Protein AF-A0A7C9AP29-F1 (afdb_monomer_lite)

Foldseek 3Di:
DDDDDPPDDPPVVVVVVVVVVVVVVVVVVLVVLLVCCLVPCQVVQVVLQVCLVVDDDPDLVVLLVNLVVSVVSCVVGSDSVSNCVSDPHPVVSNVVSVVSNVLVVVVVVLVCVLVPDDDDPPDDPVVSVVVNVVSVVVNVVSVVVVVVVVVVVVVVVD

InterPro domains:
  IPR040265 Protein CHUP1/IPGA1-like [PTHR31342] (12-158)
  IPR060071 IPGAL1-like, C-terminal [PF26700] (97-158)

Radius of gyration: 26.48 Å; chains: 1; bounding box: 76×43×58 Å

Structure (mmCIF, N/CA/C/O backbone):
data_AF-A0A7C9AP29-F1
#
_entry.id   AF-A0A7C9AP29-F1
#
loop_
_atom_site.group_PDB
_atom_site.id
_atom_site.type_symbol
_atom_site.label_atom_id
_atom_site.label_alt_id
_atom_site.label_comp_id
_atom_site.label_asym_id
_atom_site.label_entity_id
_atom_site.label_seq_id
_atom_site.pdbx_PDB_ins_code
_atom_site.Cartn_x
_atom_site.Cartn_y
_atom_site.Cartn_z
_atom_site.occupancy
_atom_site.B_iso_or_equiv
_atom_site.auth_seq_id
_atom_site.auth_comp_id
_atom_site.auth_asym_id
_atom_site.auth_atom_id
_atom_site.pdbx_PDB_model_num
ATOM 1 N N . LYS A 1 1 ? 59.652 32.541 27.737 1.00 37.28 1 LYS A N 1
ATOM 2 C CA . LYS A 1 1 ? 59.634 33.007 26.326 1.00 37.28 1 LYS A CA 1
ATOM 3 C C . LYS A 1 1 ? 58.948 31.879 25.596 1.00 37.28 1 LYS A C 1
ATOM 5 O O . LYS A 1 1 ? 59.633 31.004 25.099 1.00 37.28 1 LYS A O 1
ATOM 10 N N . ASP A 1 2 ? 57.622 31.846 25.664 1.00 31.31 2 ASP A N 1
ATOM 11 C CA . ASP A 1 2 ? 56.848 30.661 25.302 1.00 31.31 2 ASP A CA 1
ATOM 12 C C . ASP A 1 2 ? 55.860 31.068 24.223 1.00 31.31 2 ASP A C 1
ATOM 14 O O . ASP A 1 2 ? 54.912 31.818 24.445 1.00 31.31 2 ASP A O 1
ATOM 18 N N . THR A 1 3 ? 56.212 30.668 23.008 1.00 39.31 3 THR A N 1
ATOM 19 C CA . THR A 1 3 ? 55.471 30.919 21.783 1.00 39.31 3 THR A CA 1
ATOM 20 C C . THR A 1 3 ? 54.411 29.836 21.654 1.00 39.31 3 THR A C 1
ATOM 22 O O . THR A 1 3 ? 54.708 28.707 21.273 1.00 39.31 3 THR A O 1
ATOM 25 N N . THR A 1 4 ? 53.169 30.184 21.975 1.00 39.94 4 THR A N 1
ATOM 26 C CA . THR A 1 4 ? 51.989 29.373 21.674 1.00 39.94 4 THR A CA 1
ATOM 27 C C . THR A 1 4 ? 51.781 29.385 20.161 1.00 39.94 4 THR A C 1
ATOM 29 O O . THR A 1 4 ? 51.286 30.359 19.595 1.00 39.94 4 THR A O 1
ATOM 32 N N . ALA A 1 5 ? 52.227 28.330 19.482 1.00 41.91 5 ALA A N 1
ATOM 33 C CA . ALA A 1 5 ? 51.941 28.131 18.071 1.00 41.91 5 ALA A CA 1
ATOM 34 C C . ALA A 1 5 ? 50.457 27.770 17.911 1.00 41.91 5 ALA A C 1
ATOM 36 O O . ALA A 1 5 ? 50.000 26.743 18.412 1.00 41.91 5 ALA A O 1
ATOM 37 N N . LEU A 1 6 ? 49.715 28.640 17.218 1.00 48.53 6 LEU A N 1
ATOM 38 C CA . LEU A 1 6 ? 48.403 28.339 16.656 1.00 48.53 6 LEU A CA 1
ATOM 39 C C . LEU A 1 6 ? 48.522 27.078 15.788 1.00 48.53 6 LEU A C 1
ATOM 41 O O . LEU A 1 6 ? 49.136 27.108 14.722 1.00 48.53 6 LEU A O 1
ATOM 45 N N . ILE A 1 7 ? 47.920 25.979 16.237 1.00 47.16 7 ILE A N 1
ATOM 46 C CA . ILE A 1 7 ? 47.681 24.808 15.398 1.00 47.16 7 ILE A CA 1
ATOM 47 C C . ILE A 1 7 ? 46.378 25.080 14.651 1.00 47.16 7 ILE A C 1
ATOM 49 O O . ILE A 1 7 ? 45.281 24.913 15.178 1.00 47.16 7 ILE A O 1
ATOM 53 N N . THR A 1 8 ? 46.522 25.560 13.421 1.00 48.72 8 THR A N 1
ATOM 54 C CA . THR A 1 8 ? 45.459 25.618 12.420 1.00 48.72 8 THR A CA 1
ATOM 55 C C . THR A 1 8 ? 44.991 24.191 12.148 1.00 48.72 8 THR A C 1
ATOM 57 O O . THR A 1 8 ? 45.784 23.368 11.701 1.00 48.72 8 THR A O 1
ATOM 60 N N . THR A 1 9 ? 43.729 23.886 12.441 1.00 53.88 9 THR A N 1
ATOM 61 C CA . THR A 1 9 ? 43.080 22.586 12.222 1.00 53.88 9 THR A CA 1
ATOM 62 C C . THR A 1 9 ? 42.890 22.307 10.722 1.00 53.88 9 THR A C 1
ATOM 64 O O . THR A 1 9 ? 42.037 22.934 10.095 1.00 53.88 9 THR A O 1
ATOM 67 N N . PRO A 1 10 ? 43.618 21.347 10.112 1.00 52.94 10 PRO A N 1
ATOM 68 C CA . PRO A 1 10 ? 43.417 20.962 8.714 1.00 52.94 10 PRO A CA 1
ATOM 69 C C . PRO A 1 10 ? 42.429 19.789 8.567 1.00 52.94 10 PRO A C 1
ATOM 71 O O . PRO A 1 10 ? 41.913 19.564 7.472 1.00 52.94 10 PRO A O 1
ATOM 74 N N . SER A 1 11 ? 42.146 19.047 9.650 1.00 56.44 11 SER A N 1
ATOM 75 C CA . SER A 1 11 ? 41.446 17.754 9.588 1.00 56.44 11 SER A CA 1
ATOM 76 C C . SER A 1 11 ? 39.991 17.887 9.138 1.00 56.44 11 SER A C 1
ATOM 78 O O . SER A 1 11 ? 39.574 17.205 8.211 1.00 56.44 11 SER A O 1
ATOM 80 N N . SER A 1 12 ? 39.261 18.874 9.664 1.00 62.00 12 SER A N 1
ATOM 81 C CA . SER A 1 12 ? 37.844 19.092 9.343 1.00 62.00 12 SER A CA 1
ATOM 82 C C . SER A 1 12 ? 37.579 19.307 7.846 1.00 62.00 12 SER A C 1
ATOM 84 O O . SER A 1 12 ? 36.567 18.846 7.327 1.00 62.00 12 SER A O 1
ATOM 86 N N . THR A 1 13 ? 38.498 19.956 7.122 1.00 66.69 13 THR A N 1
ATOM 87 C CA . THR A 1 13 ? 38.328 20.205 5.679 1.00 66.69 13 THR A CA 1
ATOM 88 C C . THR A 1 13 ? 38.652 18.996 4.805 1.00 66.69 13 THR A C 1
ATOM 90 O O . THR A 1 13 ? 38.045 18.838 3.749 1.00 66.69 13 THR A O 1
ATOM 93 N N . ALA A 1 14 ? 39.592 18.144 5.221 1.00 71.75 14 ALA A N 1
ATOM 94 C CA . ALA A 1 14 ? 39.938 16.922 4.498 1.00 71.75 14 ALA A CA 1
ATOM 95 C C . ALA A 1 14 ? 38.869 15.843 4.709 1.00 71.75 14 ALA A C 1
ATOM 97 O O . ALA A 1 14 ? 38.437 15.233 3.736 1.00 71.75 14 ALA A O 1
ATOM 98 N N . ASP A 1 15 ? 38.372 15.703 5.940 1.00 73.00 15 ASP A N 1
ATOM 99 C CA . ASP A 1 15 ? 37.271 14.798 6.280 1.00 73.00 15 ASP A CA 1
ATOM 100 C C . ASP A 1 15 ? 35.970 15.230 5.586 1.00 73.00 15 ASP A C 1
ATOM 102 O O . ASP A 1 15 ? 35.282 14.408 4.986 1.00 73.00 15 ASP A O 1
ATOM 106 N N . ALA A 1 16 ? 35.671 16.536 5.556 1.00 73.88 16 ALA A N 1
ATOM 107 C CA . ALA A 1 16 ? 34.525 17.064 4.812 1.00 73.88 16 ALA A CA 1
ATOM 108 C C . ALA A 1 16 ? 34.647 16.830 3.296 1.00 73.88 16 ALA A C 1
ATOM 110 O O . ALA A 1 16 ? 33.664 16.478 2.649 1.00 73.88 16 ALA A O 1
ATOM 111 N N . ARG A 1 17 ? 35.849 16.985 2.718 1.00 74.75 17 ARG A N 1
ATOM 112 C CA . ARG A 1 17 ? 36.099 16.672 1.300 1.00 74.75 17 ARG A CA 1
ATOM 113 C C . ARG A 1 17 ? 35.992 15.174 1.019 1.00 74.75 17 ARG A C 1
ATOM 115 O O . ARG A 1 17 ? 35.420 14.814 0.000 1.00 74.75 17 ARG A O 1
ATOM 122 N N . SER A 1 18 ? 36.504 14.321 1.904 1.00 75.88 18 SER A N 1
ATOM 123 C CA . SER A 1 18 ? 36.413 12.861 1.784 1.00 75.88 18 SER A CA 1
ATOM 124 C C . SER A 1 18 ? 34.964 12.379 1.869 1.00 75.88 18 SER A C 1
ATOM 126 O O . SER A 1 18 ? 34.543 11.581 1.037 1.00 75.88 18 SER A O 1
ATOM 128 N N . ASN A 1 19 ? 34.178 12.911 2.811 1.00 81.00 19 ASN A N 1
ATOM 129 C CA . ASN A 1 19 ? 32.746 12.622 2.909 1.00 81.00 19 ASN A CA 1
ATOM 130 C C . ASN A 1 19 ? 31.996 13.093 1.658 1.00 81.00 19 ASN A C 1
ATOM 132 O O . ASN A 1 19 ? 31.221 12.331 1.090 1.00 81.00 19 ASN A O 1
ATOM 136 N N . MET A 1 20 ? 32.282 14.307 1.175 1.00 83.69 20 MET A N 1
ATOM 137 C CA . MET A 1 20 ? 31.676 14.832 -0.050 1.00 83.69 20 MET A CA 1
ATOM 138 C C . MET A 1 20 ? 32.016 13.971 -1.279 1.00 83.69 20 MET A C 1
ATOM 140 O O . MET A 1 20 ? 31.151 13.740 -2.118 1.00 83.69 20 MET A O 1
ATOM 144 N N . ILE A 1 21 ? 33.253 13.474 -1.396 1.00 79.62 21 ILE A N 1
ATOM 145 C CA . ILE A 1 21 ? 33.658 12.568 -2.484 1.00 79.62 21 ILE A CA 1
ATOM 146 C C . ILE A 1 21 ? 32.907 11.235 -2.383 1.00 79.62 21 ILE A C 1
ATOM 148 O O . ILE A 1 21 ? 32.364 10.784 -3.387 1.00 79.62 21 ILE A O 1
ATOM 152 N N . GLY A 1 22 ? 32.798 10.655 -1.185 1.00 80.00 22 GLY A N 1
ATOM 153 C CA . GLY A 1 22 ? 32.031 9.424 -0.973 1.00 80.00 22 GLY A CA 1
ATOM 154 C C . GLY A 1 22 ? 30.543 9.579 -1.311 1.00 80.00 22 GLY A C 1
ATOM 155 O O . GLY A 1 22 ? 29.955 8.702 -1.942 1.00 80.00 22 GLY A O 1
ATOM 156 N N . GLU A 1 23 ? 29.931 10.717 -0.970 1.00 80.06 23 GLU A N 1
ATOM 157 C CA . GLU A 1 23 ? 28.551 11.034 -1.362 1.00 80.06 23 GLU A CA 1
ATOM 158 C C . GLU A 1 23 ? 28.396 11.177 -2.885 1.00 80.06 23 GLU A C 1
ATOM 160 O O . GLU A 1 23 ? 27.412 10.695 -3.451 1.00 80.06 23 GLU A O 1
ATOM 165 N N . ILE A 1 24 ? 29.364 11.802 -3.566 1.00 79.31 24 ILE A N 1
ATOM 166 C CA . ILE A 1 24 ? 29.372 11.935 -5.032 1.00 79.31 24 ILE A CA 1
ATOM 167 C C . ILE A 1 24 ? 29.509 10.566 -5.703 1.00 79.31 24 ILE A C 1
ATOM 169 O O . ILE A 1 24 ? 28.775 10.280 -6.648 1.00 79.31 24 ILE A O 1
ATOM 173 N N . GLU A 1 25 ? 30.419 9.718 -5.227 1.00 78.94 25 GLU A N 1
ATOM 174 C CA . GLU A 1 25 ? 30.621 8.368 -5.760 1.00 78.94 25 GLU A CA 1
ATOM 175 C C . GLU A 1 25 ? 29.381 7.497 -5.564 1.00 78.94 25 GLU A C 1
ATOM 177 O O . GLU A 1 25 ? 28.939 6.856 -6.515 1.00 78.94 25 GLU A O 1
ATOM 182 N N . ASN A 1 26 ? 28.765 7.538 -4.380 1.00 77.31 26 ASN A N 1
ATOM 183 C CA . ASN A 1 26 ? 27.533 6.801 -4.101 1.00 77.31 26 ASN A CA 1
ATOM 184 C C . ASN A 1 26 ? 26.354 7.307 -4.949 1.00 77.31 26 ASN A C 1
ATOM 186 O O . ASN A 1 26 ? 25.568 6.536 -5.494 1.00 77.31 26 ASN A O 1
ATOM 190 N N . ARG A 1 27 ? 26.241 8.626 -5.131 1.00 80.62 27 ARG A N 1
ATOM 191 C CA . ARG A 1 27 ? 25.228 9.197 -6.026 1.00 80.62 27 ARG A CA 1
ATOM 192 C C . ARG A 1 27 ? 25.481 8.809 -7.484 1.00 80.62 27 ARG A C 1
ATOM 194 O O . ARG A 1 27 ? 24.530 8.594 -8.230 1.00 80.62 27 ARG A O 1
ATOM 201 N N . SER A 1 28 ? 26.745 8.717 -7.886 1.00 86.31 28 SER A N 1
ATOM 202 C CA . SER A 1 28 ? 27.151 8.282 -9.222 1.00 86.31 28 SER A CA 1
ATOM 203 C C . SER A 1 28 ? 26.818 6.806 -9.458 1.00 86.31 28 SER A C 1
ATOM 205 O O . SER A 1 28 ? 26.200 6.478 -10.469 1.00 86.31 28 SER A O 1
ATOM 207 N N . SER A 1 29 ? 27.146 5.919 -8.512 1.00 91.62 29 SER A N 1
ATOM 208 C CA . SER A 1 29 ? 26.830 4.488 -8.607 1.00 91.62 29 SER A CA 1
ATOM 209 C C . SER A 1 29 ? 25.324 4.239 -8.624 1.00 91.62 29 SER A C 1
ATOM 211 O O . SER A 1 29 ? 24.848 3.481 -9.467 1.00 91.62 29 SER A O 1
ATOM 213 N N . PHE A 1 30 ? 24.566 4.936 -7.775 1.00 93.12 30 PHE A N 1
ATOM 214 C CA . PHE A 1 30 ? 23.106 4.886 -7.772 1.00 93.12 30 PHE A CA 1
ATOM 215 C C . PHE A 1 30 ? 22.513 5.275 -9.134 1.00 93.12 30 PHE A C 1
ATOM 217 O O . PHE A 1 30 ? 21.704 4.539 -9.693 1.00 93.12 30 PHE A O 1
ATOM 224 N N . LEU A 1 31 ? 22.946 6.402 -9.715 1.00 92.94 31 LEU A N 1
ATOM 225 C CA . LEU A 1 31 ? 22.455 6.846 -11.024 1.00 92.94 31 LEU A CA 1
ATOM 226 C C . LEU A 1 31 ? 22.810 5.866 -12.149 1.00 92.94 31 LEU A C 1
ATOM 228 O O . LEU A 1 31 ? 22.016 5.689 -13.073 1.00 92.94 31 LEU A O 1
ATOM 232 N N . LEU A 1 32 ? 23.983 5.231 -12.082 1.00 94.31 32 LEU A N 1
ATOM 233 C CA . LEU A 1 32 ? 24.375 4.190 -13.033 1.00 94.31 32 LEU A CA 1
ATOM 234 C C . LEU A 1 32 ? 23.503 2.939 -12.900 1.00 94.31 32 LEU A C 1
ATOM 236 O O . LEU A 1 32 ? 23.125 2.373 -13.919 1.00 94.31 32 LEU A O 1
ATOM 240 N N . ALA A 1 33 ? 23.154 2.543 -11.677 1.00 94.88 33 ALA A N 1
ATOM 241 C CA . ALA A 1 33 ? 22.284 1.400 -11.421 1.00 94.88 33 ALA A CA 1
ATOM 242 C C . ALA A 1 33 ? 20.852 1.653 -11.927 1.00 94.88 33 ALA A C 1
ATOM 244 O O . ALA A 1 33 ? 20.323 0.844 -12.680 1.00 94.88 33 ALA A O 1
ATOM 245 N N . VAL A 1 34 ? 20.281 2.833 -11.646 1.00 95.81 34 VAL A N 1
ATOM 246 C CA . VAL A 1 34 ? 18.985 3.253 -12.216 1.00 95.81 34 VAL A CA 1
ATOM 247 C C . VAL A 1 34 ? 19.027 3.241 -13.743 1.00 95.81 34 VAL A C 1
ATOM 249 O O . VAL A 1 34 ? 18.106 2.754 -14.390 1.00 95.81 34 VAL A O 1
ATOM 252 N N . LYS A 1 35 ? 20.101 3.763 -14.345 1.00 94.81 35 LYS A N 1
ATOM 253 C CA . LYS A 1 35 ? 20.251 3.760 -15.803 1.00 94.81 35 LYS A CA 1
ATOM 254 C C . LYS A 1 35 ? 20.338 2.337 -16.366 1.00 94.81 35 LYS A C 1
ATOM 256 O O . LYS A 1 35 ? 19.738 2.076 -17.404 1.00 94.81 35 LYS A O 1
ATOM 261 N N . ALA A 1 36 ? 21.052 1.437 -15.693 1.00 96.50 36 ALA A N 1
ATOM 262 C CA . ALA A 1 36 ? 21.144 0.040 -16.097 1.00 96.50 36 ALA A CA 1
ATOM 263 C C . ALA A 1 36 ? 19.767 -0.642 -16.074 1.00 96.50 36 ALA A C 1
ATOM 265 O O . ALA A 1 36 ? 19.415 -1.310 -17.044 1.00 96.50 36 ALA A O 1
ATOM 266 N N . ASP A 1 37 ? 18.957 -0.415 -15.039 1.00 97.06 37 ASP A N 1
ATOM 267 C CA . ASP A 1 37 ? 17.586 -0.936 -14.984 1.00 97.06 37 ASP A CA 1
ATOM 268 C C . ASP A 1 37 ? 16.721 -0.372 -16.116 1.00 97.06 37 ASP A C 1
ATOM 270 O O . ASP A 1 37 ? 16.039 -1.126 -16.805 1.00 97.06 37 ASP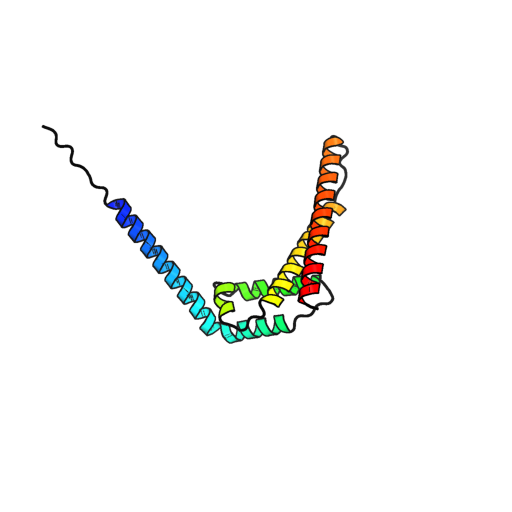 A O 1
ATOM 274 N N . VAL A 1 38 ? 16.802 0.936 -16.385 1.00 96.62 38 VAL A N 1
ATOM 275 C CA . VAL A 1 38 ? 16.070 1.568 -17.498 1.00 96.62 38 VAL A CA 1
ATOM 276 C C . VAL A 1 38 ? 16.446 0.954 -18.853 1.00 96.62 38 VAL A C 1
ATOM 278 O O . VAL A 1 38 ? 15.588 0.797 -19.719 1.00 96.62 38 VAL A O 1
ATOM 281 N N . GLU A 1 39 ? 17.715 0.599 -19.055 1.00 95.00 39 GLU A N 1
ATOM 282 C CA . GLU A 1 39 ? 18.195 0.017 -20.313 1.00 95.00 39 GLU A CA 1
ATOM 283 C C . GLU A 1 39 ? 17.891 -1.483 -20.442 1.00 95.00 39 GLU A C 1
ATOM 285 O O . GLU A 1 39 ? 17.725 -1.972 -21.560 1.00 95.00 39 GLU A O 1
ATOM 290 N N . THR A 1 40 ? 17.818 -2.220 -19.330 1.00 96.06 40 THR A N 1
ATOM 291 C CA . THR A 1 40 ? 17.763 -3.695 -19.343 1.00 96.06 40 THR A CA 1
ATOM 292 C C . THR A 1 40 ? 16.403 -4.281 -18.975 1.00 96.06 40 THR A C 1
ATOM 294 O O . THR A 1 40 ? 16.070 -5.358 -19.459 1.00 96.06 40 THR A O 1
ATOM 297 N N . GLN A 1 41 ? 15.594 -3.575 -18.182 1.00 95.62 41 GLN A N 1
ATOM 298 C CA . GLN A 1 41 ? 14.308 -4.061 -17.663 1.00 95.62 41 GLN A CA 1
ATOM 299 C C . GLN A 1 41 ? 13.103 -3.531 -18.452 1.00 95.62 41 GLN A C 1
ATOM 301 O O . GLN A 1 41 ? 11.973 -3.554 -17.969 1.00 95.62 41 GLN A O 1
ATOM 306 N N . GLY A 1 42 ? 13.315 -3.034 -19.674 1.00 95.50 42 GLY A N 1
ATOM 307 C CA . GLY A 1 42 ? 12.259 -2.378 -20.445 1.00 95.50 42 GLY A CA 1
ATOM 308 C C . GLY A 1 42 ? 11.055 -3.273 -20.744 1.00 95.50 42 GLY A C 1
ATOM 309 O O . GLY A 1 42 ? 9.920 -2.853 -20.521 1.00 95.50 42 GLY A O 1
ATOM 310 N N . ASP A 1 43 ? 11.289 -4.508 -21.190 1.00 97.06 43 ASP A N 1
ATOM 311 C CA . ASP A 1 43 ? 10.214 -5.467 -21.485 1.00 97.06 43 ASP A CA 1
ATOM 312 C C . ASP A 1 43 ? 9.460 -5.875 -20.212 1.00 97.06 43 ASP A C 1
ATOM 314 O O . ASP A 1 43 ? 8.232 -5.972 -20.212 1.00 97.06 43 ASP A O 1
ATOM 318 N N . PHE A 1 44 ? 10.189 -6.040 -19.105 1.00 97.38 44 PHE A N 1
ATOM 319 C CA . PHE A 1 44 ? 9.619 -6.326 -17.793 1.00 97.38 44 PHE A CA 1
ATOM 320 C C . PHE A 1 44 ? 8.675 -5.204 -17.343 1.00 97.38 44 PHE A C 1
ATOM 322 O O . PHE A 1 44 ? 7.489 -5.451 -17.122 1.00 97.38 44 PHE A O 1
ATOM 329 N N . VAL A 1 45 ? 9.147 -3.954 -17.317 1.00 97.94 45 VAL A N 1
ATOM 330 C CA . VAL A 1 45 ? 8.324 -2.800 -16.921 1.00 97.94 45 VAL A CA 1
ATOM 331 C C . VAL A 1 45 ? 7.124 -2.618 -17.855 1.00 97.94 45 VAL A C 1
ATOM 333 O O . VAL A 1 45 ? 6.020 -2.334 -17.390 1.00 97.94 45 VAL A O 1
ATOM 336 N N . GLN A 1 46 ? 7.297 -2.814 -19.166 1.00 97.62 46 GLN A N 1
ATOM 337 C CA . GLN A 1 46 ? 6.189 -2.735 -20.123 1.00 97.62 46 GLN A CA 1
ATOM 338 C C . GLN A 1 46 ? 5.126 -3.812 -19.876 1.00 97.62 46 GLN A C 1
ATOM 340 O O . GLN A 1 46 ? 3.935 -3.512 -19.987 1.00 97.62 46 GLN A O 1
ATOM 345 N N . SER A 1 47 ? 5.533 -5.030 -19.506 1.00 98.19 47 SER A N 1
ATOM 346 C CA . SER A 1 47 ? 4.603 -6.109 -19.161 1.00 98.19 47 SER A CA 1
ATOM 347 C C . SER A 1 47 ? 3.790 -5.783 -17.904 1.00 98.19 47 SER A C 1
ATOM 349 O O . SER A 1 47 ? 2.562 -5.808 -17.960 1.00 98.19 47 SER A O 1
ATOM 351 N N . LEU A 1 48 ? 4.437 -5.330 -16.823 1.00 98.38 48 LEU A N 1
ATOM 352 C CA . LEU A 1 48 ? 3.748 -4.891 -15.603 1.00 98.38 48 LEU A CA 1
ATOM 353 C C . LEU A 1 48 ? 2.802 -3.719 -15.878 1.00 98.38 48 LEU A C 1
ATOM 355 O O . LEU A 1 48 ? 1.669 -3.682 -15.400 1.00 98.38 48 LEU A O 1
ATOM 359 N N . ALA A 1 49 ? 3.232 -2.765 -16.704 1.00 98.25 49 ALA A N 1
ATOM 360 C CA . ALA A 1 49 ? 2.399 -1.637 -17.088 1.00 98.25 49 ALA A CA 1
ATOM 361 C C . ALA A 1 49 ? 1.146 -2.093 -17.861 1.00 98.25 49 ALA A C 1
ATOM 363 O O . ALA A 1 49 ? 0.086 -1.470 -17.746 1.00 98.25 49 ALA A O 1
ATOM 364 N N . ALA A 1 50 ? 1.241 -3.144 -18.680 1.00 98.38 50 ALA A N 1
ATOM 365 C CA . ALA A 1 50 ? 0.088 -3.725 -19.363 1.00 98.38 50 ALA A CA 1
ATOM 366 C C . ALA A 1 50 ? -0.874 -4.392 -18.367 1.00 98.38 50 ALA A C 1
ATOM 368 O O . ALA A 1 50 ? -2.076 -4.131 -18.443 1.00 98.38 50 ALA A O 1
ATOM 369 N N . GLU A 1 51 ? -0.351 -5.145 -17.395 1.00 98.50 51 GLU A N 1
ATOM 370 C CA . GLU A 1 51 ? -1.140 -5.756 -16.315 1.00 98.50 51 GLU A CA 1
ATOM 371 C C . GLU A 1 51 ? -1.895 -4.696 -15.502 1.00 98.50 51 GLU A C 1
ATOM 373 O O . GLU A 1 51 ? -3.115 -4.771 -15.360 1.00 98.50 51 GLU A O 1
ATOM 378 N N . VAL A 1 52 ? -1.228 -3.619 -15.069 1.00 98.25 52 VAL A N 1
ATOM 379 C CA . VAL A 1 52 ? -1.889 -2.514 -14.345 1.00 98.25 52 VAL A CA 1
ATOM 380 C C . VAL A 1 52 ? -2.980 -1.859 -15.197 1.00 98.25 52 VAL A C 1
ATOM 382 O O . VAL A 1 52 ? -4.078 -1.573 -14.708 1.00 98.25 52 VAL A O 1
ATOM 385 N N . ARG A 1 53 ? -2.738 -1.627 -16.494 1.00 97.50 53 ARG A N 1
ATOM 386 C CA . ARG A 1 53 ? -3.768 -1.075 -17.394 1.00 97.50 53 ARG A CA 1
ATOM 387 C C . ARG A 1 53 ? -4.959 -2.018 -17.552 1.00 97.50 53 ARG A C 1
ATOM 389 O O . ARG A 1 53 ? -6.088 -1.527 -17.567 1.00 97.50 53 ARG A O 1
ATOM 396 N N . ALA A 1 54 ? -4.730 -3.326 -17.617 1.00 97.44 54 ALA A N 1
ATOM 397 C CA . ALA A 1 54 ? -5.776 -4.338 -17.737 1.00 97.44 54 ALA A CA 1
ATOM 398 C C . ALA A 1 54 ? -6.524 -4.601 -16.419 1.00 97.44 54 ALA A C 1
ATOM 400 O O . ALA A 1 54 ? -7.690 -4.988 -16.454 1.00 97.44 54 ALA A O 1
ATOM 401 N N . ALA A 1 55 ? -5.890 -4.333 -15.274 1.00 97.06 55 ALA A N 1
ATOM 402 C CA . ALA A 1 55 ? -6.411 -4.648 -13.950 1.00 97.06 55 ALA A CA 1
ATOM 403 C C . ALA A 1 55 ? -7.825 -4.091 -13.718 1.00 97.06 55 ALA A C 1
ATOM 405 O O . ALA A 1 55 ? -8.079 -2.887 -13.833 1.00 97.06 55 ALA A O 1
ATOM 406 N N . SER A 1 56 ? -8.756 -4.972 -13.381 1.00 95.19 56 SER A N 1
ATOM 407 C CA . SER A 1 56 ? -10.124 -4.635 -13.013 1.00 95.19 56 SER A CA 1
ATOM 408 C C . SER A 1 56 ? -10.616 -5.710 -12.061 1.00 95.19 56 SER A C 1
ATOM 410 O O . SER A 1 56 ? -10.547 -6.893 -12.384 1.00 95.19 56 SER A O 1
ATOM 412 N N . PHE A 1 57 ? -11.084 -5.293 -10.889 1.00 95.12 57 PHE A N 1
ATOM 413 C CA . PHE A 1 57 ? -11.458 -6.196 -9.809 1.00 95.12 57 PHE A CA 1
ATOM 414 C C . PHE A 1 57 ? -12.883 -5.895 -9.357 1.00 95.12 57 PHE A C 1
ATOM 416 O O . PHE A 1 57 ? -13.296 -4.735 -9.297 1.00 95.12 57 PHE A O 1
ATOM 423 N N . THR A 1 58 ? -13.636 -6.947 -9.053 1.00 94.94 58 THR A N 1
ATOM 424 C CA . THR A 1 58 ? -14.959 -6.858 -8.413 1.00 94.94 58 THR A CA 1
ATOM 425 C C . THR A 1 58 ? -14.898 -7.139 -6.916 1.00 94.94 58 THR A C 1
ATOM 427 O O . THR A 1 58 ? -15.828 -6.796 -6.194 1.00 94.94 58 THR A O 1
ATOM 430 N N . ASP A 1 59 ? -13.815 -7.776 -6.485 1.00 95.75 59 ASP A N 1
ATOM 431 C CA . ASP A 1 59 ? -13.508 -8.194 -5.125 1.00 95.75 59 ASP A CA 1
ATOM 432 C C . ASP A 1 59 ? -12.264 -7.405 -4.664 1.00 95.75 59 ASP A C 1
ATOM 434 O O . ASP A 1 59 ? -11.336 -7.185 -5.452 1.00 95.75 59 ASP A O 1
ATOM 438 N N . ILE A 1 60 ? -12.284 -6.875 -3.437 1.00 95.56 60 ILE A N 1
ATOM 439 C CA . ILE A 1 60 ? -11.216 -5.994 -2.940 1.00 95.56 60 ILE A CA 1
ATOM 440 C C . ILE A 1 60 ? -10.011 -6.804 -2.452 1.00 95.56 60 ILE A C 1
ATOM 442 O O . ILE A 1 60 ? -8.877 -6.335 -2.537 1.00 95.56 60 ILE A O 1
ATOM 446 N N . GLU A 1 61 ? -10.224 -8.036 -2.008 1.00 97.62 61 GLU A N 1
ATOM 447 C CA . GLU A 1 61 ? -9.186 -8.970 -1.6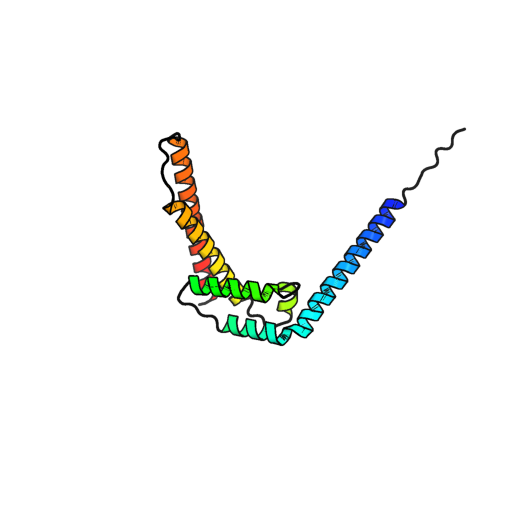08 1.00 97.62 61 GLU A CA 1
ATOM 448 C C . GLU A 1 61 ? -8.331 -9.393 -2.815 1.00 97.62 61 GLU A C 1
ATOM 450 O O . GLU A 1 61 ? -7.103 -9.454 -2.703 1.00 97.62 61 GLU A O 1
ATOM 455 N N . ASP A 1 62 ? -8.945 -9.577 -3.988 1.00 98.19 62 ASP A N 1
ATOM 456 C CA . ASP A 1 62 ? -8.221 -9.819 -5.247 1.00 98.19 62 ASP A CA 1
ATOM 457 C C . ASP A 1 62 ? -7.350 -8.615 -5.649 1.00 98.19 62 ASP A C 1
ATOM 459 O O . ASP A 1 62 ? -6.203 -8.776 -6.076 1.00 98.19 62 ASP A O 1
ATOM 463 N N . LEU A 1 63 ? -7.864 -7.391 -5.472 1.00 98.00 63 LEU A N 1
ATOM 464 C CA . LEU A 1 63 ? -7.100 -6.161 -5.708 1.00 98.00 63 LEU A CA 1
ATOM 465 C C . LEU A 1 63 ? -5.897 -6.074 -4.761 1.00 98.00 63 LEU A C 1
ATOM 467 O O . LEU A 1 63 ? -4.794 -5.742 -5.197 1.00 98.00 63 LEU A O 1
ATOM 471 N N . VAL A 1 64 ? -6.084 -6.399 -3.480 1.00 98.44 64 VAL A N 1
ATOM 472 C CA . VAL A 1 64 ? -4.996 -6.447 -2.493 1.00 98.44 64 VAL A CA 1
ATOM 473 C C . VAL A 1 64 ? -3.934 -7.469 -2.899 1.00 98.44 64 VAL A C 1
ATOM 475 O O . VAL A 1 64 ? -2.743 -7.165 -2.841 1.00 98.44 64 VAL A O 1
ATOM 478 N N . ALA A 1 65 ? -4.342 -8.664 -3.333 1.00 98.50 65 ALA A N 1
ATOM 479 C CA . ALA A 1 65 ? -3.413 -9.689 -3.801 1.00 98.50 65 ALA A CA 1
ATOM 480 C C . ALA A 1 65 ? -2.607 -9.213 -5.019 1.00 98.50 65 ALA A C 1
ATOM 482 O O . ALA A 1 65 ? -1.390 -9.399 -5.060 1.00 98.50 65 ALA A O 1
ATOM 483 N N . PHE A 1 66 ? -3.263 -8.540 -5.968 1.00 98.69 66 PHE A N 1
ATOM 484 C CA . PHE A 1 66 ? -2.599 -7.943 -7.124 1.00 98.69 66 PHE A CA 1
ATOM 485 C C . PHE A 1 66 ? -1.580 -6.871 -6.727 1.00 98.69 66 PHE A C 1
ATOM 487 O O . PHE A 1 66 ? -0.470 -6.877 -7.248 1.00 98.69 66 PHE A O 1
ATOM 494 N N . VAL A 1 67 ? -1.930 -5.966 -5.808 1.00 98.50 67 VAL A N 1
ATOM 495 C CA . VAL A 1 67 ? -1.010 -4.915 -5.343 1.00 98.50 67 VAL A CA 1
ATOM 496 C C . VAL A 1 67 ? 0.214 -5.515 -4.657 1.00 98.50 67 VAL A C 1
ATOM 498 O O . VAL A 1 67 ? 1.328 -5.100 -4.956 1.00 98.50 67 VAL A O 1
ATOM 501 N N . ASN A 1 68 ? 0.030 -6.526 -3.803 1.00 98.44 68 ASN A N 1
ATOM 502 C CA . ASN A 1 68 ? 1.155 -7.201 -3.155 1.00 98.44 68 ASN A CA 1
ATOM 503 C C . ASN A 1 68 ? 2.097 -7.838 -4.186 1.00 98.44 68 ASN A C 1
ATOM 505 O O . ASN A 1 68 ? 3.305 -7.642 -4.105 1.00 98.44 68 ASN A O 1
ATOM 509 N N . TRP A 1 69 ? 1.548 -8.549 -5.176 1.00 98.62 69 TRP A N 1
ATOM 510 C CA . TRP A 1 69 ? 2.345 -9.100 -6.273 1.00 98.62 69 TRP A CA 1
ATOM 511 C C . TRP A 1 69 ? 3.073 -7.997 -7.051 1.00 98.62 69 TRP A C 1
ATOM 513 O O . TRP A 1 69 ? 4.266 -8.109 -7.310 1.00 98.62 69 TRP A O 1
ATOM 523 N N . LEU A 1 70 ? 2.382 -6.907 -7.387 1.00 98.56 70 LEU A N 1
ATOM 524 C CA . LEU A 1 70 ? 2.966 -5.800 -8.138 1.00 98.56 70 LEU A CA 1
ATOM 525 C C . LEU A 1 70 ? 4.147 -5.163 -7.397 1.00 98.56 70 LEU A C 1
ATOM 527 O O . LEU A 1 70 ? 5.172 -4.872 -8.009 1.00 98.56 70 LEU A O 1
ATOM 531 N N . ASP A 1 71 ? 4.004 -4.948 -6.090 1.00 98.19 71 ASP A N 1
ATOM 532 C CA . ASP A 1 71 ? 5.051 -4.369 -5.251 1.00 98.19 71 ASP A CA 1
ATOM 533 C C . ASP A 1 71 ? 6.232 -5.338 -5.070 1.00 98.19 71 ASP A C 1
ATOM 535 O O . ASP A 1 71 ? 7.386 -4.905 -5.053 1.00 98.19 71 ASP A O 1
ATOM 539 N N . GLU A 1 72 ? 5.976 -6.649 -5.007 1.00 98.31 72 GLU A N 1
ATOM 540 C CA . GLU A 1 72 ? 7.025 -7.675 -5.036 1.00 98.31 72 GLU A CA 1
ATOM 541 C C . GLU A 1 72 ? 7.799 -7.653 -6.361 1.00 98.31 72 GLU A C 1
ATOM 543 O O . GLU A 1 72 ? 9.030 -7.622 -6.346 1.00 98.31 72 GLU A O 1
ATOM 548 N N . GLU A 1 73 ? 7.117 -7.589 -7.505 1.00 98.06 73 GLU A N 1
ATOM 549 C CA . GLU A 1 73 ? 7.773 -7.493 -8.814 1.00 98.06 73 GLU A CA 1
ATOM 550 C C . GLU A 1 73 ? 8.576 -6.187 -8.954 1.00 98.06 73 GLU A C 1
ATOM 552 O O . GLU A 1 73 ? 9.723 -6.177 -9.404 1.00 98.06 73 GLU A O 1
ATOM 557 N N . LEU A 1 74 ? 8.025 -5.053 -8.523 1.00 97.56 74 LEU A N 1
ATOM 558 C CA . LEU A 1 74 ? 8.727 -3.769 -8.615 1.00 97.56 74 LEU A CA 1
ATOM 559 C C . LEU A 1 74 ? 9.908 -3.663 -7.643 1.00 97.56 74 LEU A C 1
ATOM 561 O O . LEU A 1 74 ? 10.829 -2.886 -7.901 1.00 97.56 74 LEU A O 1
ATOM 565 N N . SER A 1 75 ? 9.950 -4.493 -6.595 1.00 96.50 75 SER A N 1
ATOM 566 C CA . SER A 1 75 ? 11.087 -4.576 -5.669 1.00 96.50 75 SER A CA 1
ATOM 567 C C . SER A 1 75 ? 12.387 -5.074 -6.315 1.00 96.50 75 SER A C 1
ATOM 569 O O . SER A 1 75 ? 13.463 -4.891 -5.742 1.00 96.50 75 SER A O 1
ATOM 571 N N . PHE A 1 76 ? 12.317 -5.663 -7.517 1.00 94.56 76 PHE A N 1
ATOM 572 C CA . PHE A 1 76 ? 13.503 -6.031 -8.297 1.00 94.56 76 PHE A CA 1
ATOM 573 C C . PHE A 1 76 ? 14.228 -4.824 -8.910 1.00 94.56 76 PHE A C 1
ATOM 575 O O . PHE A 1 76 ? 15.379 -4.963 -9.326 1.00 94.56 76 PHE A O 1
ATOM 582 N N . LEU A 1 77 ? 13.584 -3.655 -8.970 1.00 96.56 77 LEU A N 1
ATOM 583 C CA . LEU A 1 77 ? 14.200 -2.417 -9.443 1.00 96.56 77 LEU A CA 1
ATOM 584 C C . LEU A 1 77 ? 14.999 -1.747 -8.321 1.00 96.56 77 LEU A C 1
ATOM 586 O O . LEU A 1 77 ? 14.600 -1.745 -7.158 1.00 96.56 77 LEU A O 1
ATOM 590 N N . VAL A 1 78 ? 16.107 -1.102 -8.679 1.00 95.06 78 VAL A N 1
ATOM 591 C CA . VAL A 1 78 ? 16.971 -0.388 -7.725 1.00 95.06 78 VAL A CA 1
ATOM 592 C C . VAL A 1 78 ? 16.239 0.779 -7.056 1.00 95.06 78 VAL A C 1
ATOM 594 O O . VAL A 1 78 ? 16.420 1.035 -5.867 1.00 95.06 78 VAL A O 1
ATOM 597 N N . ASP A 1 79 ? 15.431 1.502 -7.828 1.00 96.50 79 ASP A N 1
ATOM 598 C CA . ASP A 1 79 ? 14.519 2.539 -7.347 1.00 96.50 79 ASP A CA 1
ATOM 599 C C . ASP A 1 79 ? 13.330 2.602 -8.308 1.00 96.50 79 ASP A C 1
ATOM 601 O O . ASP A 1 79 ? 13.447 3.123 -9.421 1.00 96.50 79 ASP A O 1
ATOM 605 N N . GLU A 1 80 ? 12.190 2.061 -7.871 1.00 95.50 80 GLU A N 1
ATOM 606 C CA . GLU A 1 80 ? 10.947 2.012 -8.647 1.00 95.50 80 GLU A CA 1
ATOM 607 C C . GLU A 1 80 ? 10.631 3.377 -9.271 1.00 95.50 80 GLU A C 1
ATOM 609 O O . GLU A 1 80 ? 10.489 3.509 -10.484 1.00 95.50 80 GLU A O 1
ATOM 614 N N . ARG A 1 81 ? 10.585 4.439 -8.466 1.00 95.31 81 ARG A N 1
ATOM 615 C CA . ARG A 1 81 ? 10.131 5.758 -8.918 1.00 95.31 81 ARG A CA 1
ATOM 616 C C . ARG A 1 81 ? 11.131 6.404 -9.874 1.00 95.31 81 ARG A C 1
ATOM 618 O O . ARG A 1 81 ? 10.737 7.086 -10.825 1.00 95.31 81 ARG A O 1
ATOM 625 N N . ALA A 1 82 ? 12.427 6.206 -9.643 1.00 96.56 82 ALA A N 1
ATOM 626 C CA . ALA A 1 82 ? 13.466 6.715 -10.524 1.00 96.56 82 ALA A CA 1
ATOM 627 C C . ALA A 1 82 ? 13.520 5.971 -11.863 1.00 96.56 82 ALA A C 1
ATOM 629 O O . ALA A 1 82 ? 13.837 6.613 -12.862 1.00 96.56 82 ALA A O 1
ATOM 630 N N . VAL A 1 83 ? 13.208 4.673 -11.890 1.00 97.31 83 VAL A N 1
ATOM 631 C CA . VAL A 1 83 ? 13.188 3.847 -13.105 1.00 97.31 83 VAL A CA 1
ATOM 632 C C . VAL A 1 83 ? 11.891 4.063 -13.889 1.00 97.31 83 VAL A C 1
ATOM 634 O O . VAL A 1 83 ? 11.942 4.418 -15.068 1.00 97.31 83 VAL A O 1
ATOM 637 N N . LEU A 1 84 ? 10.728 3.943 -13.240 1.00 97.62 84 LEU A N 1
ATOM 638 C CA . LEU A 1 84 ? 9.411 3.978 -13.889 1.00 97.62 84 LEU A CA 1
ATOM 639 C C . LEU A 1 84 ? 9.116 5.293 -14.621 1.00 97.62 84 LEU A C 1
ATOM 641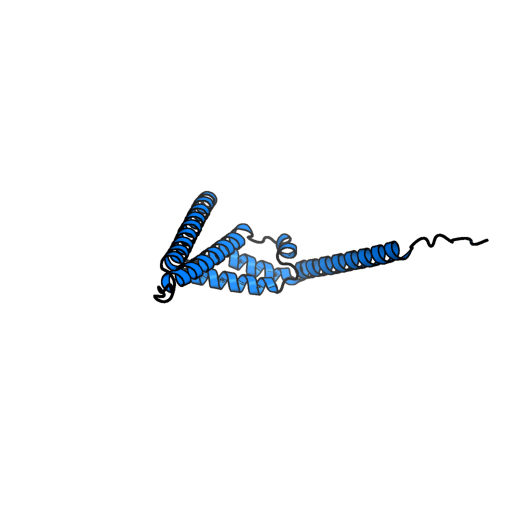 O O . LEU A 1 84 ? 8.431 5.275 -15.640 1.00 97.62 84 LEU A O 1
ATOM 645 N N . LYS A 1 85 ? 9.697 6.424 -14.193 1.00 96.81 85 LYS A N 1
ATOM 646 C CA . LYS A 1 85 ? 9.545 7.723 -14.883 1.00 96.81 85 LYS A CA 1
ATOM 647 C C . LYS A 1 85 ? 10.074 7.735 -16.328 1.00 96.81 85 LYS A C 1
ATOM 649 O O . LYS A 1 85 ? 9.808 8.682 -17.064 1.00 96.81 85 LYS A O 1
ATOM 654 N N . HIS A 1 86 ? 10.897 6.753 -16.701 1.00 97.06 86 HIS A N 1
ATOM 655 C CA . HIS A 1 86 ? 11.442 6.605 -18.053 1.00 97.06 86 HIS A CA 1
ATOM 656 C C . HIS A 1 86 ? 10.545 5.765 -18.973 1.00 97.06 86 HIS A C 1
ATOM 658 O O . HIS A 1 86 ? 10.838 5.653 -20.163 1.00 97.06 86 HIS A O 1
ATOM 664 N N . PHE A 1 87 ? 9.457 5.207 -18.445 1.00 96.69 87 PHE A N 1
ATOM 665 C CA . PHE A 1 87 ? 8.510 4.369 -19.168 1.00 96.69 87 PHE A CA 1
ATOM 666 C C . PHE A 1 87 ? 7.128 5.022 -19.197 1.00 96.69 87 PHE A C 1
ATOM 668 O O . PHE A 1 87 ? 6.822 5.908 -18.400 1.00 96.69 87 PHE A O 1
ATOM 675 N N . ASP A 1 88 ? 6.264 4.560 -20.103 1.00 96.56 88 ASP A N 1
ATOM 676 C CA . ASP A 1 88 ? 4.836 4.893 -20.068 1.00 96.56 88 ASP A CA 1
ATOM 677 C C . ASP A 1 88 ? 4.164 4.088 -18.942 1.00 96.56 88 ASP A C 1
ATOM 679 O O . ASP A 1 88 ? 3.459 3.107 -19.180 1.00 96.56 88 ASP A O 1
ATOM 683 N N . TRP A 1 89 ? 4.484 4.418 -17.691 1.00 98.12 89 TRP A N 1
ATOM 684 C CA . TRP A 1 89 ? 3.922 3.762 -16.516 1.00 98.12 89 TRP A CA 1
ATOM 685 C C . TRP A 1 89 ? 2.538 4.349 -16.190 1.00 98.12 89 TRP A C 1
ATOM 687 O O . TRP A 1 89 ? 2.407 5.572 -16.103 1.00 98.12 89 TRP A O 1
ATOM 697 N N . PRO A 1 90 ? 1.491 3.530 -15.972 1.00 97.06 90 PRO A N 1
ATOM 698 C CA . PRO A 1 90 ? 0.157 4.006 -15.598 1.00 97.06 90 PRO A CA 1
ATOM 699 C C . PRO A 1 90 ? 0.088 4.460 -14.122 1.00 97.06 90 PRO A C 1
ATOM 701 O O . PRO A 1 90 ? -0.709 3.929 -13.349 1.00 97.06 90 PRO A O 1
ATOM 704 N N . GLU A 1 91 ? 0.895 5.461 -13.742 1.00 95.88 91 GLU A N 1
ATOM 705 C CA . GLU A 1 91 ? 1.098 5.941 -12.359 1.00 95.88 91 GLU A CA 1
ATOM 706 C C . GLU A 1 91 ? -0.227 6.204 -11.639 1.00 95.88 91 GLU A C 1
ATOM 708 O O . GLU A 1 91 ? -0.493 5.607 -10.603 1.00 95.88 91 GLU A O 1
ATOM 713 N N . GLY A 1 92 ? -1.126 6.990 -12.240 1.00 92.38 92 GLY A N 1
ATOM 714 C CA . GLY A 1 92 ? -2.401 7.329 -11.601 1.00 92.38 92 GLY A CA 1
ATOM 715 C C . GLY A 1 92 ? -3.292 6.120 -11.292 1.00 92.38 92 GLY A C 1
ATOM 716 O O . GLY A 1 92 ? -4.008 6.130 -10.293 1.00 92.38 92 GLY A O 1
ATOM 717 N N . LYS A 1 93 ? -3.244 5.065 -12.119 1.00 94.62 93 LYS A N 1
ATOM 718 C CA . LYS A 1 93 ? -4.006 3.836 -11.862 1.00 94.62 93 LYS A CA 1
ATOM 719 C C . LYS A 1 93 ? -3.299 2.952 -10.835 1.00 94.62 93 LYS A C 1
ATOM 721 O O . LYS A 1 93 ? -3.973 2.434 -9.952 1.00 94.62 93 LYS A O 1
ATOM 726 N N . ALA A 1 94 ? -1.978 2.800 -10.932 1.00 96.62 94 ALA A N 1
ATOM 727 C CA . ALA A 1 94 ? -1.187 2.051 -9.955 1.00 96.62 94 ALA A CA 1
ATOM 728 C C . ALA A 1 94 ? -1.356 2.631 -8.541 1.00 96.62 94 ALA A C 1
ATOM 730 O O . ALA A 1 94 ? -1.672 1.897 -7.608 1.00 96.62 94 ALA A O 1
ATOM 731 N N . ASP A 1 95 ? -1.242 3.953 -8.405 1.00 94.88 95 ASP A N 1
ATOM 732 C CA . ASP A 1 95 ? -1.400 4.655 -7.130 1.00 94.88 95 ASP A CA 1
ATOM 733 C C . ASP A 1 95 ? -2.812 4.494 -6.567 1.00 94.88 95 ASP A C 1
ATOM 735 O O . ASP A 1 95 ? -2.967 4.221 -5.382 1.00 94.88 95 ASP A O 1
ATOM 739 N N . ALA A 1 96 ? -3.847 4.583 -7.410 1.00 91.69 96 ALA A N 1
ATOM 740 C CA . ALA A 1 96 ? -5.225 4.378 -6.970 1.00 91.69 96 ALA A CA 1
ATOM 741 C C . ALA A 1 96 ? -5.487 2.942 -6.483 1.00 91.69 96 ALA A C 1
ATOM 743 O O . ALA A 1 96 ? -6.215 2.750 -5.510 1.00 91.69 96 ALA A O 1
ATOM 744 N N . LEU A 1 97 ? -4.895 1.932 -7.135 1.00 95.12 97 LEU A N 1
ATOM 745 C CA . LEU A 1 97 ? -4.981 0.541 -6.678 1.00 95.12 97 LEU A CA 1
ATOM 746 C C . LEU A 1 97 ? -4.267 0.366 -5.330 1.00 95.12 97 LEU A C 1
ATOM 748 O O . LEU A 1 97 ? -4.834 -0.227 -4.416 1.00 95.12 97 LEU A O 1
ATOM 752 N N . ARG A 1 98 ? -3.062 0.927 -5.173 1.00 96.62 98 ARG A N 1
ATOM 753 C CA . ARG A 1 98 ? -2.314 0.880 -3.906 1.00 96.62 98 ARG A CA 1
ATOM 754 C C . ARG A 1 98 ? -3.037 1.596 -2.770 1.00 96.62 98 ARG A C 1
ATOM 756 O O . ARG A 1 98 ? -3.123 1.052 -1.674 1.00 96.62 98 ARG A O 1
ATOM 763 N N . GLU A 1 99 ? -3.585 2.782 -3.033 1.00 93.19 99 GLU A N 1
ATOM 764 C CA . GLU A 1 99 ? -4.378 3.549 -2.066 1.00 93.19 99 GLU A CA 1
ATOM 765 C C . GLU A 1 99 ? -5.599 2.738 -1.614 1.00 93.19 99 GLU A C 1
ATOM 767 O O . GLU A 1 99 ? -5.801 2.561 -0.414 1.00 93.19 99 GLU A O 1
ATOM 772 N N . ALA A 1 100 ? -6.344 2.145 -2.553 1.00 92.50 100 ALA A N 1
ATOM 773 C CA . ALA A 1 100 ? -7.495 1.302 -2.234 1.00 92.50 100 ALA A CA 1
ATOM 774 C C . ALA A 1 100 ? -7.115 0.061 -1.405 1.00 92.50 100 ALA A C 1
ATOM 776 O O . ALA A 1 100 ? -7.792 -0.250 -0.423 1.00 92.50 100 ALA A O 1
ATOM 777 N N . ALA A 1 101 ? -6.028 -0.633 -1.766 1.00 96.19 101 ALA A N 1
ATOM 778 C CA . ALA A 1 101 ? -5.538 -1.792 -1.020 1.00 96.19 101 ALA A CA 1
ATOM 779 C C . ALA A 1 101 ? -5.147 -1.419 0.416 1.00 96.19 101 ALA A C 1
ATOM 781 O O . ALA A 1 101 ? -5.544 -2.097 1.367 1.00 96.19 101 ALA A O 1
ATOM 782 N N . PHE A 1 102 ? -4.394 -0.329 0.576 1.00 94.25 102 PHE A N 1
ATOM 783 C CA . PHE A 1 102 ? -3.933 0.144 1.876 1.00 94.25 102 PHE A CA 1
ATOM 784 C C . PHE A 1 102 ? -5.100 0.585 2.768 1.00 94.25 102 PHE A C 1
ATOM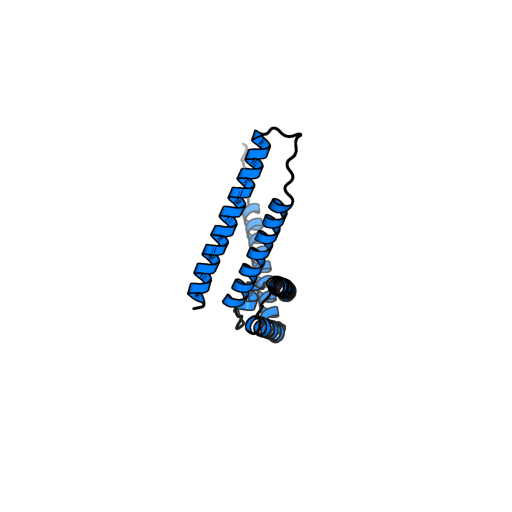 786 O O . PHE A 1 102 ? -5.201 0.137 3.912 1.00 94.25 102 PHE A O 1
ATOM 793 N N . GLU A 1 103 ? -6.015 1.407 2.243 1.00 92.62 103 GLU A N 1
ATOM 794 C CA . GLU A 1 103 ? -7.197 1.864 2.983 1.00 92.62 103 GLU A CA 1
ATOM 795 C C . GLU A 1 103 ? -8.073 0.684 3.431 1.00 92.62 103 GLU A C 1
ATOM 797 O O . GLU A 1 103 ? -8.494 0.636 4.590 1.00 92.62 103 GLU A O 1
ATOM 802 N N . TYR A 1 104 ? -8.306 -0.302 2.554 1.00 94.44 104 TYR A N 1
ATOM 803 C CA . TYR A 1 104 ? -9.054 -1.511 2.906 1.00 94.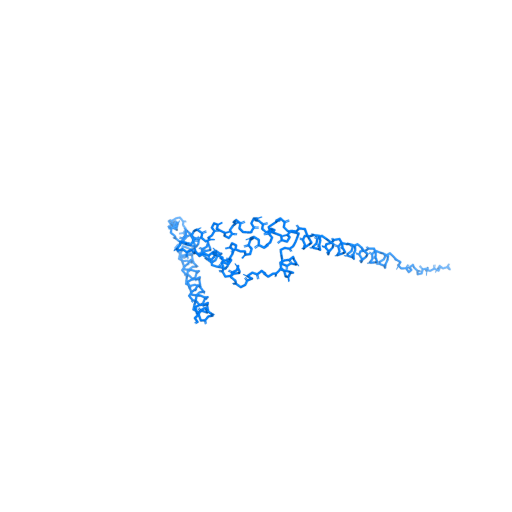44 104 TYR A CA 1
ATOM 804 C C . TYR A 1 104 ? -8.362 -2.308 4.016 1.00 94.44 104 TYR A C 1
ATOM 806 O O . TYR A 1 104 ? -9.002 -2.661 5.007 1.00 94.44 104 TYR A O 1
ATOM 814 N N . GLN A 1 105 ? -7.057 -2.569 3.897 1.00 95.75 105 GLN A N 1
ATOM 815 C CA . GLN A 1 105 ? -6.318 -3.324 4.912 1.00 95.75 105 GLN A CA 1
ATOM 816 C C . GLN A 1 105 ? -6.337 -2.629 6.277 1.00 95.75 105 GLN A C 1
ATOM 818 O O . GLN A 1 105 ? -6.445 -3.296 7.308 1.00 95.75 105 GLN A O 1
ATOM 823 N N . ASP A 1 106 ? -6.233 -1.302 6.314 1.00 94.38 106 ASP A N 1
ATOM 824 C CA . ASP A 1 106 ? -6.300 -0.544 7.562 1.00 94.38 106 ASP A CA 1
ATOM 825 C C . ASP A 1 106 ? -7.702 -0.565 8.181 1.00 94.38 106 ASP A C 1
ATOM 827 O O . ASP A 1 106 ? -7.832 -0.731 9.399 1.00 94.38 106 ASP A O 1
ATOM 831 N N . LEU A 1 107 ? -8.751 -0.499 7.359 1.00 94.31 107 LEU A N 1
ATOM 832 C CA . LEU A 1 107 ? -10.127 -0.688 7.817 1.00 94.31 107 LEU A CA 1
ATOM 833 C C . LEU A 1 107 ? -10.366 -2.103 8.342 1.00 94.31 107 LEU A C 1
ATOM 835 O O . LEU A 1 107 ? -10.924 -2.244 9.425 1.00 94.31 107 LEU A O 1
ATOM 839 N N . ALA A 1 108 ? -9.885 -3.135 7.649 1.00 95.19 108 ALA A N 1
ATOM 840 C CA . ALA A 1 108 ? -9.998 -4.521 8.093 1.00 95.19 108 ALA A CA 1
ATOM 841 C C . ALA A 1 108 ? -9.263 -4.746 9.428 1.00 95.19 108 ALA A C 1
ATOM 843 O O . ALA A 1 108 ? -9.765 -5.421 10.329 1.00 95.19 108 ALA A O 1
ATOM 844 N N . LYS A 1 109 ? -8.082 -4.141 9.626 1.00 95.25 109 LYS A N 1
ATOM 845 C CA . LYS A 1 109 ? -7.387 -4.170 10.928 1.00 95.25 109 LYS A CA 1
ATOM 846 C C . LYS A 1 109 ? -8.208 -3.482 12.019 1.00 95.25 109 LYS A C 1
ATOM 848 O O . LYS A 1 109 ? -8.257 -3.983 13.143 1.00 95.25 109 LYS A O 1
ATOM 853 N N . LEU A 1 110 ? -8.826 -2.340 11.717 1.00 95.31 110 LEU A N 1
ATOM 854 C CA . LEU A 1 110 ? -9.653 -1.603 12.671 1.00 95.31 110 LEU A CA 1
ATOM 855 C C . LEU A 1 110 ? -10.934 -2.367 13.024 1.00 95.31 110 LEU A C 1
ATOM 857 O O . LEU A 1 110 ? -11.271 -2.478 14.200 1.00 95.31 110 LEU A O 1
ATOM 861 N N . GLU A 1 111 ? -11.608 -2.943 12.032 1.00 95.06 111 GLU A N 1
ATOM 862 C CA . GLU A 1 111 ? -12.764 -3.817 12.218 1.00 95.06 111 GLU A CA 1
ATOM 863 C C . GLU A 1 111 ? -12.415 -4.989 13.138 1.00 95.06 111 GLU A C 1
ATOM 865 O O . GLU A 1 111 ? -13.133 -5.252 14.103 1.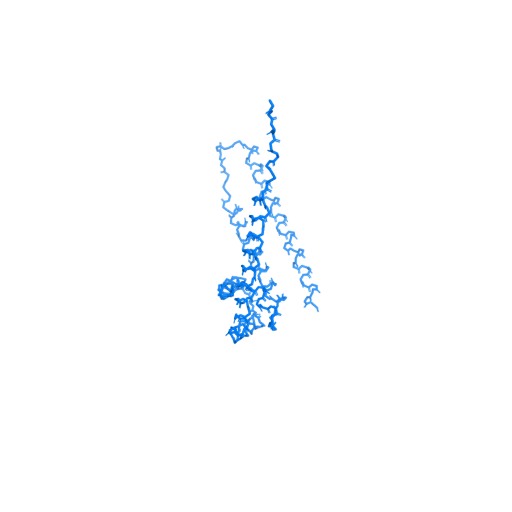00 95.06 111 GLU A O 1
ATOM 870 N N . ASN A 1 112 ? -11.276 -5.645 12.905 1.00 95.31 112 ASN A N 1
ATOM 871 C CA . ASN A 1 112 ? -10.793 -6.716 13.774 1.00 95.31 112 ASN A CA 1
ATOM 872 C C . ASN A 1 112 ? -10.563 -6.229 15.213 1.00 95.31 112 ASN A C 1
ATOM 874 O O . ASN A 1 112 ? -11.007 -6.881 16.151 1.00 95.31 112 ASN A O 1
ATOM 878 N N . GLN A 1 113 ? -9.938 -5.062 15.414 1.00 93.19 113 GLN A N 1
ATOM 879 C CA . GLN A 1 113 ? -9.728 -4.497 16.758 1.00 93.19 113 GLN A CA 1
ATOM 880 C C . GLN A 1 113 ? -11.036 -4.194 17.499 1.00 93.19 113 GLN A C 1
ATOM 882 O O . GLN A 1 113 ? -11.091 -4.315 18.724 1.00 93.19 113 GLN A O 1
ATOM 887 N N . VAL A 1 114 ? -12.063 -3.749 16.774 1.00 93.81 114 VAL A N 1
ATOM 888 C CA . VAL A 1 114 ? -13.372 -3.406 17.344 1.00 93.81 114 VAL A CA 1
ATOM 889 C C . VAL A 1 114 ? -14.193 -4.664 17.615 1.00 93.81 114 VAL A C 1
ATOM 891 O O . VAL A 1 114 ? -14.778 -4.784 18.687 1.00 93.81 114 VAL A O 1
ATOM 894 N N . SER A 1 115 ? -14.218 -5.614 16.680 1.00 94.19 115 SER A N 1
ATOM 895 C CA . SER A 1 115 ? -14.971 -6.868 16.809 1.00 94.19 115 SER A CA 1
ATOM 896 C C . SER A 1 115 ? -14.375 -7.818 17.847 1.00 94.19 115 SER A C 1
ATOM 898 O O . SER A 1 115 ? -15.122 -8.521 18.522 1.00 94.19 115 SER A O 1
ATOM 900 N N . SER A 1 116 ? -13.053 -7.800 18.034 1.00 93.31 116 SER A N 1
ATOM 901 C CA . SER A 1 116 ? -12.369 -8.573 19.074 1.00 93.31 116 SER A CA 1
ATOM 902 C C . SER A 1 116 ? -12.339 -7.864 20.433 1.00 93.31 116 SER A C 1
ATOM 904 O O . SER A 1 116 ? -11.598 -8.285 21.325 1.00 93.31 116 SER A O 1
ATOM 906 N N . TYR A 1 117 ? -13.030 -6.730 20.587 1.00 91.06 117 TYR A N 1
ATOM 907 C CA . TYR A 1 117 ? -13.061 -6.023 21.859 1.00 91.06 117 TYR A CA 1
ATOM 908 C C . TYR A 1 117 ? -13.922 -6.789 22.864 1.00 91.06 117 TYR A C 1
ATOM 910 O O . TYR A 1 117 ? -15.137 -6.901 22.710 1.00 91.06 117 TYR A O 1
ATOM 918 N N . GLU A 1 118 ? -13.287 -7.244 23.938 1.00 90.00 118 GLU A N 1
ATOM 919 C CA . GLU A 1 118 ? -13.958 -7.784 25.114 1.00 90.00 118 GLU A CA 1
ATOM 920 C C . GLU A 1 118 ? -13.780 -6.817 26.287 1.00 90.00 118 GLU A C 1
ATOM 922 O O . GLU A 1 118 ? -12.685 -6.285 26.517 1.00 90.00 118 GLU A O 1
ATOM 927 N N . ASP A 1 119 ? -14.874 -6.564 27.007 1.00 87.25 119 ASP A N 1
ATOM 928 C CA . ASP A 1 119 ? -14.824 -5.789 28.243 1.00 87.25 119 ASP A CA 1
ATOM 929 C C . ASP A 1 119 ? -14.157 -6.622 29.344 1.00 87.25 119 ASP A C 1
ATOM 931 O O . ASP A 1 119 ? -14.457 -7.804 29.510 1.00 87.25 119 ASP A O 1
ATOM 935 N N . ASP A 1 120 ? -13.242 -6.002 30.088 1.00 87.75 120 ASP A N 1
ATOM 936 C CA . ASP A 1 120 ? -12.495 -6.652 31.164 1.00 87.75 120 ASP A CA 1
ATOM 937 C C . ASP A 1 120 ? -13.062 -6.182 32.515 1.00 87.75 120 ASP A C 1
ATOM 939 O O . ASP A 1 120 ? -12.816 -5.044 32.926 1.00 87.75 120 ASP A O 1
ATOM 943 N N . PRO A 1 121 ? -13.784 -7.038 33.262 1.00 88.44 121 PRO A N 1
ATOM 944 C CA . PRO A 1 121 ? -14.340 -6.665 34.563 1.00 88.44 121 PRO A CA 1
ATOM 945 C C . PRO A 1 121 ? -13.275 -6.288 35.607 1.00 88.44 121 PRO A C 1
ATOM 947 O O . PRO A 1 121 ? -13.608 -5.729 36.652 1.00 88.44 121 PRO A O 1
ATOM 950 N N . GLY A 1 122 ? -12.002 -6.622 35.361 1.00 91.31 122 GLY A N 1
ATOM 951 C CA . GLY A 1 122 ? -10.868 -6.313 36.226 1.00 91.31 122 GLY A CA 1
ATOM 952 C C . GLY A 1 122 ? -10.334 -4.883 36.097 1.00 91.31 122 GLY A C 1
ATOM 953 O O . GLY A 1 122 ? -9.545 -4.463 36.950 1.00 91.31 122 GLY A O 1
ATOM 954 N N . ILE A 1 123 ? -10.741 -4.113 35.079 1.00 91.94 123 ILE A N 1
ATOM 955 C CA . ILE A 1 123 ? -10.309 -2.716 34.915 1.00 91.94 123 ILE A CA 1
ATOM 956 C C . ILE A 1 123 ? -11.351 -1.715 35.440 1.00 91.94 123 ILE A C 1
ATOM 958 O O . ILE A 1 123 ? -12.553 -1.962 35.376 1.00 91.94 123 ILE A O 1
ATOM 962 N N . PRO A 1 124 ? -10.922 -0.535 35.937 1.00 95.12 124 PRO A N 1
ATOM 963 C CA . PRO A 1 124 ? -11.855 0.518 36.321 1.00 95.12 124 PRO A CA 1
ATOM 964 C C . PRO A 1 124 ? -12.753 0.937 35.152 1.00 95.12 124 PRO A C 1
ATOM 966 O O . PRO A 1 124 ? -12.256 1.180 34.050 1.00 95.12 124 PRO A O 1
ATOM 969 N N . CYS A 1 125 ? -14.048 1.110 35.424 1.00 92.56 125 CYS A N 1
ATOM 970 C CA . CYS A 1 125 ? -15.063 1.485 34.431 1.00 92.56 125 CYS A CA 1
ATOM 971 C C . CYS A 1 125 ? -14.652 2.703 33.581 1.00 92.56 125 CYS A C 1
ATOM 973 O O . CYS A 1 125 ? -14.750 2.672 32.360 1.00 92.56 125 CYS A O 1
ATOM 975 N N . GLU A 1 126 ? -14.086 3.747 34.192 1.00 93.75 126 GLU A N 1
ATOM 976 C CA . GLU A 1 126 ? -13.606 4.933 33.466 1.00 93.75 126 GLU A CA 1
ATOM 977 C C . GLU A 1 126 ? -12.539 4.594 32.407 1.00 93.75 126 GLU A C 1
ATOM 979 O O . GLU A 1 126 ? -12.544 5.136 31.301 1.00 93.75 126 GLU A O 1
ATOM 984 N N . LYS A 1 127 ? -11.638 3.653 32.715 1.00 92.56 127 LYS A N 1
ATOM 985 C CA . LYS A 1 127 ? -10.592 3.202 31.790 1.00 92.56 127 LYS A CA 1
ATOM 986 C C . LYS A 1 127 ? -11.185 2.381 30.643 1.00 92.56 127 LYS A C 1
ATOM 988 O O . LYS A 1 127 ? -10.745 2.548 29.505 1.00 92.56 127 LYS A O 1
ATOM 993 N N . ALA A 1 128 ? -12.171 1.532 30.937 1.00 92.25 128 ALA A N 1
ATOM 994 C CA . ALA A 1 128 ? -12.913 0.778 29.928 1.00 92.25 128 ALA A CA 1
ATOM 995 C C . ALA A 1 128 ? -13.642 1.732 28.969 1.00 92.25 128 ALA A C 1
ATOM 997 O O . ALA A 1 128 ? -13.391 1.702 27.763 1.00 92.25 128 ALA A O 1
ATOM 998 N N . LEU A 1 129 ? -14.417 2.677 29.513 1.00 92.75 129 LEU A N 1
ATOM 999 C CA . LEU A 1 129 ? -15.140 3.698 28.749 1.00 92.75 129 LEU A CA 1
ATOM 1000 C C . LEU A 1 129 ? -14.209 4.539 27.873 1.00 92.75 129 LEU A C 1
ATOM 1002 O O . LEU A 1 129 ? -14.498 4.756 26.698 1.00 92.75 129 LEU A O 1
ATOM 1006 N N . LYS A 1 130 ? -13.055 4.967 28.400 1.00 94.56 130 LYS A N 1
ATOM 1007 C CA . LYS A 1 130 ? -12.064 5.717 27.616 1.00 94.56 130 LYS A CA 1
ATOM 1008 C C . LYS A 1 130 ? -11.526 4.904 26.435 1.00 94.56 130 LYS A C 1
ATOM 1010 O O . LYS A 1 130 ? -11.327 5.458 25.356 1.00 94.56 130 LYS A O 1
ATOM 1015 N N . LYS A 1 131 ? -11.300 3.599 26.619 1.00 92.06 131 LYS A N 1
ATOM 1016 C CA . LYS A 1 131 ? -10.854 2.706 25.540 1.00 92.06 131 LYS A CA 1
ATOM 1017 C C . LYS A 1 131 ? -11.951 2.536 24.484 1.00 92.06 131 LYS A C 1
ATOM 1019 O O . LYS A 1 131 ? -11.654 2.701 23.303 1.00 92.06 131 LYS A O 1
ATOM 1024 N N . MET A 1 132 ? -13.196 2.291 24.897 1.00 93.38 132 MET A N 1
ATOM 1025 C CA . MET A 1 132 ? -14.349 2.185 23.989 1.00 93.38 132 MET A CA 1
ATOM 1026 C C . MET A 1 132 ? -14.541 3.461 23.166 1.00 93.38 132 MET A C 1
ATOM 1028 O O . MET A 1 132 ? -14.654 3.397 21.946 1.00 93.38 132 MET A O 1
ATOM 1032 N N . TYR A 1 133 ? -14.500 4.623 23.818 1.00 94.00 133 TYR A N 1
ATOM 1033 C CA . TYR A 1 133 ? -14.630 5.912 23.147 1.00 94.00 133 TYR A CA 1
ATOM 1034 C C . TYR A 1 133 ? -13.490 6.153 22.144 1.00 94.00 133 TYR A C 1
ATOM 1036 O O . TYR A 1 133 ? -13.743 6.557 21.016 1.00 94.00 133 TYR A O 1
ATOM 1044 N N . SER A 1 134 ? -12.248 5.797 22.494 1.00 94.81 134 SER A N 1
ATOM 1045 C CA . SER A 1 134 ? -11.115 5.922 21.563 1.00 94.81 134 SER A CA 1
ATOM 1046 C C . SER A 1 134 ? -11.242 5.030 20.321 1.00 94.81 134 SER A C 1
ATOM 1048 O O . SER A 1 134 ? -10.766 5.393 19.249 1.00 94.81 134 SER A O 1
ATOM 1050 N N . LEU A 1 135 ? -11.865 3.853 20.455 1.00 94.19 135 LEU A N 1
ATOM 1051 C CA . LEU A 1 135 ? -12.155 2.975 19.322 1.00 94.19 135 LEU A CA 1
ATOM 1052 C C . LEU A 1 135 ? -13.264 3.564 18.449 1.00 94.19 135 LEU A C 1
ATOM 1054 O O . LEU A 1 135 ? -13.115 3.584 17.232 1.00 94.19 135 LEU A O 1
ATOM 1058 N N . LEU A 1 136 ? -14.324 4.099 19.063 1.00 94.12 136 LEU A N 1
ATOM 1059 C CA . LEU A 1 136 ? -15.399 4.786 18.346 1.00 94.12 136 LEU A CA 1
ATOM 1060 C C . LEU A 1 136 ? -14.867 5.970 17.526 1.00 94.12 136 LEU A C 1
ATOM 1062 O O . LEU A 1 136 ? -15.167 6.062 16.340 1.00 94.12 136 LEU A O 1
ATOM 1066 N N . GLU A 1 137 ? -14.030 6.825 18.123 1.00 96.44 137 GLU A N 1
ATOM 1067 C CA . GLU A 1 137 ? -13.430 7.967 17.419 1.00 96.44 137 GLU A CA 1
ATOM 1068 C C . GLU A 1 137 ? -12.579 7.523 16.227 1.00 96.44 137 GLU A C 1
ATOM 1070 O O . GLU A 1 137 ? -12.649 8.127 15.158 1.00 96.44 137 GLU A O 1
ATOM 1075 N N . LYS A 1 138 ? -11.796 6.448 16.382 1.00 95.50 138 LYS A N 1
ATOM 1076 C CA . LYS A 1 138 ? -11.007 5.888 15.277 1.00 95.50 138 LYS A CA 1
ATOM 1077 C C . LYS A 1 138 ? -11.896 5.395 14.141 1.00 95.50 138 LYS A C 1
ATOM 1079 O O . LYS A 1 138 ? -11.612 5.703 12.990 1.00 95.50 138 LYS A O 1
ATOM 1084 N N . VAL A 1 139 ? -12.969 4.666 14.456 1.00 95.25 139 VAL A N 1
ATOM 1085 C CA . VAL A 1 139 ? -13.932 4.191 13.449 1.00 95.25 139 VAL A CA 1
ATOM 1086 C C . VAL A 1 139 ? -14.552 5.366 12.704 1.00 95.25 139 VAL A C 1
ATOM 1088 O O . VAL A 1 139 ? -14.552 5.371 11.476 1.00 95.25 139 VAL A O 1
ATOM 1091 N N . GLU A 1 140 ? -15.026 6.381 13.423 1.00 94.94 140 GLU A N 1
ATOM 1092 C CA . GLU A 1 140 ? -15.639 7.561 12.814 1.00 94.94 140 GLU A CA 1
ATOM 1093 C C . GLU A 1 140 ? -14.660 8.294 11.885 1.00 94.94 140 GLU A C 1
ATOM 1095 O O . GLU A 1 140 ? -14.998 8.592 10.737 1.00 94.94 140 GLU A O 1
ATOM 1100 N N . GLN A 1 141 ? -13.425 8.520 12.342 1.00 94.38 141 GLN A N 1
ATOM 1101 C CA . GLN A 1 141 ? -12.386 9.183 11.553 1.00 94.38 141 GLN A CA 1
ATOM 1102 C C . GLN A 1 141 ? -12.007 8.384 10.302 1.00 94.38 141 GLN A C 1
ATOM 1104 O O . GLN A 1 141 ? -11.936 8.963 9.216 1.00 94.38 141 GLN A O 1
ATOM 1109 N N . SER A 1 142 ? -11.793 7.071 10.429 1.00 93.12 142 SER A N 1
ATOM 1110 C CA . SER A 1 142 ? -11.431 6.202 9.304 1.00 93.12 142 SER A CA 1
ATOM 1111 C C . SER A 1 142 ? -12.553 6.104 8.269 1.00 93.12 142 SER A C 1
ATOM 1113 O O . SER A 1 142 ? -12.293 6.236 7.075 1.00 93.12 142 SER A O 1
ATOM 1115 N N . VAL A 1 143 ? -13.809 5.947 8.702 1.00 91.75 143 VAL A N 1
ATOM 1116 C CA . VAL A 1 143 ? -14.964 5.905 7.789 1.00 91.75 143 VAL A CA 1
ATOM 1117 C C . VAL A 1 143 ? -15.158 7.251 7.093 1.00 91.75 143 VAL A C 1
ATOM 1119 O O . VAL A 1 143 ? -15.376 7.291 5.882 1.00 91.75 143 VAL A O 1
ATOM 1122 N N . TYR A 1 144 ? -15.043 8.367 7.819 1.00 91.50 144 TYR A N 1
ATOM 1123 C CA . TYR A 1 144 ? -15.144 9.696 7.218 1.00 91.50 144 TYR A CA 1
ATOM 1124 C C . TYR A 1 144 ? -14.036 9.945 6.184 1.00 91.50 144 TYR A C 1
ATOM 1126 O O . TYR A 1 144 ? -14.308 10.473 5.102 1.00 91.50 144 TYR A O 1
ATOM 1134 N N . ALA A 1 145 ? -12.799 9.540 6.488 1.00 89.56 145 ALA A N 1
ATOM 1135 C CA . ALA A 1 145 ? -11.677 9.640 5.561 1.00 89.56 145 ALA A CA 1
ATOM 1136 C C . ALA A 1 145 ? -11.937 8.840 4.276 1.00 89.56 145 ALA A C 1
ATOM 1138 O O . ALA A 1 145 ? -11.850 9.422 3.196 1.00 89.56 145 ALA A O 1
ATOM 1139 N N . LEU A 1 146 ? -12.363 7.576 4.399 1.00 88.38 146 LEU A N 1
ATOM 1140 C CA . LEU A 1 146 ? -12.710 6.715 3.264 1.00 88.38 146 LEU A CA 1
ATOM 1141 C C . LEU A 1 146 ? -13.795 7.344 2.382 1.00 88.38 146 LEU A C 1
ATOM 1143 O O . LEU A 1 146 ? -13.656 7.412 1.162 1.00 88.38 146 LEU A O 1
ATOM 1147 N N . LEU A 1 147 ? -14.885 7.827 2.989 1.00 88.50 147 LEU A N 1
ATOM 1148 C CA . LEU A 1 147 ? -15.979 8.461 2.249 1.00 88.50 147 LEU A CA 1
ATOM 1149 C C . LEU A 1 147 ? -15.484 9.685 1.474 1.00 88.50 147 LEU A C 1
ATOM 1151 O O . LEU A 1 147 ? -15.824 9.850 0.303 1.00 88.50 147 LEU A O 1
ATOM 1155 N N . ARG A 1 148 ? -14.632 10.506 2.096 1.00 88.50 148 ARG A N 1
ATOM 1156 C CA . ARG A 1 148 ? -14.031 11.671 1.446 1.00 88.50 148 ARG A CA 1
ATOM 1157 C C . ARG A 1 148 ? -13.119 11.270 0.285 1.00 88.50 148 ARG A C 1
ATOM 1159 O O . ARG A 1 148 ? -13.241 11.866 -0.785 1.00 88.50 148 ARG A O 1
ATOM 1166 N N . THR A 1 149 ? -12.227 10.293 0.474 1.00 84.44 149 THR A N 1
ATOM 1167 C CA . THR A 1 149 ? -11.334 9.795 -0.588 1.00 84.44 149 THR A CA 1
ATOM 1168 C C . THR A 1 149 ? -12.156 9.263 -1.757 1.00 84.44 149 THR A C 1
ATOM 1170 O O . THR A 1 149 ? -11.958 9.688 -2.896 1.00 84.44 149 THR A O 1
ATOM 1173 N N . ARG A 1 150 ? -13.159 8.425 -1.475 1.00 83.50 150 ARG A N 1
ATOM 1174 C CA . ARG A 1 150 ? -14.076 7.880 -2.480 1.00 83.50 150 ARG A CA 1
ATOM 1175 C C . ARG A 1 150 ? -14.787 8.983 -3.259 1.00 83.50 150 ARG A C 1
ATOM 1177 O O . ARG A 1 150 ? -14.811 8.940 -4.486 1.00 83.50 150 ARG A O 1
ATOM 1184 N N . ASP A 1 151 ? -15.359 9.973 -2.581 1.00 84.75 151 ASP A N 1
ATOM 1185 C CA . ASP A 1 151 ? -16.098 11.052 -3.242 1.00 84.75 151 ASP A CA 1
ATOM 1186 C C . ASP A 1 151 ? -15.167 11.924 -4.110 1.00 84.75 151 ASP A C 1
ATOM 1188 O O . ASP A 1 151 ? -15.536 12.327 -5.218 1.00 84.75 151 ASP A O 1
ATOM 1192 N N . MET A 1 152 ? -13.926 12.151 -3.661 1.00 80.94 152 MET A N 1
ATOM 1193 C CA . MET A 1 152 ? -12.889 12.813 -4.460 1.00 80.94 152 MET A CA 1
ATOM 1194 C C . MET A 1 152 ? -12.473 11.981 -5.681 1.00 80.94 152 MET A C 1
ATOM 1196 O O . MET A 1 152 ? -12.332 12.537 -6.771 1.00 80.94 152 MET A O 1
ATOM 1200 N N . ALA A 1 153 ? -12.289 10.669 -5.522 1.00 74.31 153 ALA A N 1
ATOM 1201 C CA . ALA A 1 153 ? -11.888 9.761 -6.592 1.00 74.31 153 ALA A CA 1
ATOM 1202 C C . ALA A 1 153 ? -12.994 9.591 -7.645 1.00 74.31 153 ALA A C 1
ATOM 1204 O O . ALA A 1 153 ? -12.729 9.727 -8.836 1.00 74.31 153 ALA A O 1
ATOM 1205 N N . ILE A 1 154 ? -14.252 9.400 -7.231 1.00 75.00 154 ILE A N 1
ATOM 1206 C CA . ILE A 1 154 ? -15.409 9.314 -8.142 1.00 75.00 154 ILE A CA 1
ATOM 1207 C C . ILE A 1 154 ? -15.524 10.576 -9.004 1.00 75.00 154 ILE A C 1
ATOM 1209 O O . ILE A 1 154 ? -15.850 10.481 -10.183 1.00 75.00 154 ILE A O 1
ATOM 1213 N N . SER A 1 155 ? -15.238 11.752 -8.440 1.00 68.19 155 SER A N 1
ATOM 1214 C CA . SER A 1 155 ? -15.232 13.016 -9.187 1.00 68.19 155 SER A CA 1
ATOM 1215 C C . SER A 1 155 ? -14.124 13.083 -10.249 1.00 68.19 155 SER A C 1
ATOM 1217 O O . SER A 1 155 ? -14.300 13.732 -11.274 1.00 68.19 155 SER A O 1
ATOM 1219 N N . ARG A 1 156 ? -12.987 12.407 -10.029 1.00 65.31 156 ARG A N 1
ATOM 1220 C CA . ARG A 1 156 ? -11.863 12.351 -10.984 1.00 65.31 156 ARG A CA 1
ATOM 1221 C C . ARG A 1 156 ? -12.071 11.341 -12.112 1.00 65.31 156 ARG A C 1
ATOM 1223 O O . ARG A 1 156 ? -11.475 11.510 -13.170 1.00 65.31 156 ARG A O 1
ATOM 1230 N N . TYR A 1 157 ? -12.865 10.298 -11.873 1.00 57.38 157 TYR A N 1
ATOM 1231 C CA . TYR A 1 157 ? -13.090 9.198 -12.817 1.00 57.38 157 TYR A CA 1
ATOM 1232 C C . TYR A 1 157 ? -14.479 9.217 -13.488 1.00 57.38 157 TYR A C 1
ATOM 1234 O O . TYR A 1 157 ? -14.783 8.313 -14.266 1.00 57.38 157 TYR A O 1
ATOM 1242 N N . ARG A 1 158 ? -15.318 10.220 -13.191 1.00 46.38 158 ARG A N 1
ATOM 1243 C CA . ARG A 1 158 ? -16.532 10.562 -13.957 1.00 46.38 158 ARG A CA 1
ATOM 1244 C C . ARG A 1 158 ? -16.205 11.494 -15.114 1.00 46.38 158 ARG A C 1
ATOM 1246 O O . ARG A 1 158 ? -16.861 11.329 -16.164 1.00 46.38 158 ARG A O 1
#

Sequence (158 aa):
KDTTALITTPSSTADARSNMIGEIENRSSFLLAVKADVETQGDFVQSLAAEVRAASFTDIEDLVAFVNWLDEELSFLVDERAVLKHFDWPEGKADALREAAFEYQDLAKLENQVSSYEDDPGIPCEKALKKMYSLLEKVEQSVYALLRTRDMAISRYR

pLDDT: mean 88.15, std 14.73, range [31.31, 98.69]

Secondary structure (DSSP, 8-state):
----------HHHHHHHHHHHHHHHHHHHHHHHHHHHHHHSHHHHHHHHHHHHH---SSHHHHHHHHHHHHHHHTTSS-HHHHHTTS---HHHHHHHHHHHHHHHHHHHHHHHHHT----TTS-HHHHHHHHHHHHHHHHHHHHHHHHHHHHHHHHH-

Organism: Opuntia streptacantha (NCBI:txid393608)